Protein AF-A0A349QVB6-F1 (afdb_monomer_lite)

Structure (mmCIF, N/CA/C/O backbone):
data_AF-A0A349QVB6-F1
#
_entry.id   AF-A0A349QVB6-F1
#
loop_
_atom_site.group_PDB
_atom_site.id
_atom_site.type_symbol
_atom_site.label_atom_id
_atom_site.label_alt_id
_atom_site.label_comp_id
_atom_site.label_asym_id
_atom_site.label_entity_id
_atom_site.label_seq_id
_atom_site.pdbx_PDB_ins_code
_atom_site.Cartn_x
_atom_site.Cartn_y
_atom_site.Cartn_z
_atom_site.occupancy
_atom_site.B_iso_or_equiv
_atom_site.auth_seq_id
_atom_site.auth_comp_id
_atom_site.auth_asym_id
_atom_site.auth_atom_id
_atom_site.pdbx_PDB_model_num
ATOM 1 N N . ALA A 1 1 ? -0.509 -29.156 -14.911 1.00 39.06 1 ALA A N 1
ATOM 2 C CA . ALA A 1 1 ? -1.381 -27.976 -14.760 1.00 39.06 1 ALA A CA 1
ATOM 3 C C . ALA A 1 1 ? -0.537 -26.766 -14.355 1.00 39.06 1 ALA A C 1
ATOM 5 O O . ALA A 1 1 ? -0.215 -26.651 -13.179 1.00 39.06 1 ALA A O 1
ATOM 6 N N . PRO A 1 2 ? -0.088 -25.921 -15.298 1.00 54.06 2 PRO A N 1
ATOM 7 C CA . PRO A 1 2 ? 0.668 -24.717 -14.970 1.00 54.06 2 PRO A CA 1
ATOM 8 C C . PRO A 1 2 ? -0.111 -23.436 -15.307 1.00 54.06 2 PRO A C 1
ATOM 10 O O . PRO A 1 2 ? -1.064 -23.461 -16.077 1.00 54.06 2 PRO A O 1
ATOM 13 N N . SER A 1 3 ? 0.350 -22.319 -14.745 1.00 42.09 3 SER A N 1
ATOM 14 C CA . SER A 1 3 ? -0.113 -20.944 -14.989 1.00 42.09 3 SER A CA 1
ATOM 15 C C . SER A 1 3 ? -1.317 -20.496 -14.158 1.00 42.09 3 SER A C 1
ATOM 17 O O . SER A 1 3 ? -2.411 -20.232 -14.654 1.00 42.09 3 SER A O 1
ATOM 19 N N . ARG A 1 4 ? -1.065 -20.324 -12.853 1.00 53.84 4 ARG A N 1
ATOM 20 C CA . ARG A 1 4 ? -1.842 -19.415 -12.001 1.00 53.84 4 ARG A CA 1
ATOM 21 C C . ARG A 1 4 ? -1.913 -18.052 -12.700 1.00 53.84 4 ARG A C 1
ATOM 23 O O . ARG A 1 4 ? -0.892 -17.413 -12.925 1.00 53.84 4 ARG A O 1
ATOM 30 N N . LYS A 1 5 ? -3.140 -17.702 -13.083 1.00 53.94 5 LYS A N 1
ATOM 31 C CA . LYS A 1 5 ? -3.645 -16.425 -13.596 1.00 53.94 5 LYS A CA 1
ATOM 32 C C . LYS A 1 5 ? -2.696 -15.254 -13.300 1.00 53.94 5 LYS A C 1
ATOM 34 O O . LYS A 1 5 ? -2.592 -14.833 -12.155 1.00 53.94 5 LYS A O 1
ATOM 39 N N . ASN A 1 6 ? -2.019 -14.762 -14.339 1.00 51.62 6 ASN A N 1
ATOM 40 C CA . ASN A 1 6 ? -1.323 -13.479 -14.311 1.00 51.62 6 ASN A CA 1
ATOM 41 C C . ASN A 1 6 ? -2.346 -12.439 -13.833 1.00 51.62 6 ASN A C 1
ATOM 43 O O . ASN A 1 6 ? -3.437 -12.378 -14.413 1.00 51.62 6 ASN A O 1
ATOM 47 N N . ASP A 1 7 ? -2.048 -11.720 -12.747 1.00 57.94 7 ASP A N 1
ATOM 48 C CA . ASP A 1 7 ? -2.920 -10.680 -12.202 1.00 57.94 7 ASP A CA 1
ATOM 49 C C . ASP A 1 7 ? -3.487 -9.815 -13.333 1.00 57.94 7 ASP A C 1
ATOM 51 O O . ASP A 1 7 ? -2.805 -9.606 -14.349 1.00 57.94 7 ASP A O 1
ATOM 55 N N . PRO A 1 8 ? -4.746 -9.354 -13.213 1.00 55.34 8 PRO A N 1
ATOM 56 C CA . PRO A 1 8 ? -5.331 -8.535 -14.253 1.00 55.34 8 PRO A CA 1
ATOM 57 C C . PRO A 1 8 ? -4.369 -7.381 -14.550 1.00 55.34 8 PRO A C 1
ATOM 59 O O . PRO A 1 8 ? -3.831 -6.763 -13.632 1.00 55.34 8 PRO A O 1
ATOM 62 N N . SER A 1 9 ? -4.086 -7.209 -15.845 1.00 56.84 9 SER A N 1
ATOM 63 C CA . SER A 1 9 ? -3.054 -6.316 -16.380 1.00 56.84 9 SER A CA 1
ATOM 64 C C . SER A 1 9 ? -3.067 -4.952 -15.690 1.00 56.84 9 SER A C 1
ATOM 66 O O . SER A 1 9 ? -4.103 -4.517 -15.208 1.00 56.84 9 SER A O 1
ATOM 68 N N . VAL A 1 10 ? -1.946 -4.236 -15.703 1.00 57.78 10 VAL A N 1
ATOM 69 C CA . VAL A 1 10 ? -1.775 -2.887 -15.124 1.00 57.78 10 VAL A CA 1
ATOM 70 C C . VAL A 1 10 ? -2.900 -1.900 -15.516 1.00 57.78 10 VAL A C 1
ATOM 72 O O . VAL A 1 10 ? -3.201 -0.960 -14.787 1.00 57.78 10 VAL A O 1
ATOM 75 N N . PHE A 1 11 ? -3.575 -2.149 -16.641 1.00 59.41 11 PHE A N 1
ATOM 76 C CA . PHE A 1 11 ? -4.750 -1.414 -17.123 1.00 59.41 11 PHE A CA 1
ATOM 77 C C . PHE A 1 11 ? -6.079 -1.762 -16.430 1.00 59.41 11 PHE A C 1
ATOM 79 O O . PHE A 1 11 ? -7.122 -1.214 -16.791 1.00 59.41 11 PHE A O 1
ATOM 86 N N . PHE A 1 12 ? -6.090 -2.694 -15.482 1.00 64.00 12 PHE A N 1
ATOM 87 C CA . PHE A 1 12 ? -7.309 -3.119 -14.817 1.00 64.00 12 PHE A CA 1
ATOM 88 C C . PHE A 1 12 ? -7.831 -1.987 -13.933 1.00 64.00 12 PHE A C 1
ATOM 90 O O . PHE A 1 12 ? -7.093 -1.465 -13.095 1.00 64.00 12 PHE A O 1
ATOM 97 N N . PRO A 1 13 ? -9.100 -1.582 -14.093 1.00 68.88 13 PRO A N 1
ATOM 98 C CA . PRO A 1 13 ? -9.606 -0.369 -13.478 1.00 68.88 13 PRO A CA 1
ATOM 99 C C . PRO A 1 13 ? -10.035 -0.632 -12.029 1.00 68.88 13 PRO A C 1
ATOM 101 O O . PRO A 1 13 ? -11.201 -0.458 -11.680 1.00 68.88 13 PRO A O 1
ATOM 104 N N . TRP A 1 14 ? -9.092 -1.040 -11.175 1.00 71.81 14 TRP A N 1
ATOM 105 C CA . TRP A 1 14 ? -9.325 -1.300 -9.752 1.00 71.81 14 TRP A CA 1
ATOM 106 C C . TRP A 1 14 ? -9.994 -0.114 -9.045 1.00 71.81 14 TRP A C 1
ATOM 108 O O . TRP A 1 14 ? -10.920 -0.315 -8.263 1.00 71.81 14 TRP A O 1
ATOM 118 N N . LYS A 1 15 ? -9.621 1.118 -9.418 1.00 70.44 15 LYS A N 1
ATOM 119 C CA . LYS A 1 15 ? -10.296 2.349 -8.982 1.00 70.44 15 LYS A CA 1
ATOM 120 C C . LYS A 1 15 ? -11.800 2.334 -9.292 1.00 70.44 15 LYS A C 1
ATOM 122 O O . LYS A 1 15 ? -12.607 2.503 -8.387 1.00 70.44 15 LYS A O 1
ATOM 127 N N . LYS A 1 16 ? -12.189 2.045 -10.543 1.00 74.88 16 LYS A N 1
ATOM 128 C CA . LYS A 1 16 ? -13.605 2.035 -10.971 1.00 74.88 16 LYS A CA 1
ATOM 129 C C . LYS A 1 16 ? -14.425 0.922 -10.321 1.00 74.88 16 LYS A C 1
ATOM 131 O O . LYS A 1 16 ? -15.651 1.027 -10.276 1.00 74.88 16 LYS A O 1
ATOM 136 N N . LEU A 1 17 ? -13.777 -0.168 -9.908 1.00 75.12 17 LEU A N 1
ATOM 137 C CA . LEU A 1 17 ? -14.428 -1.246 -9.166 1.00 75.12 17 LEU A CA 1
ATOM 138 C C . LEU A 1 17 ? -14.679 -0.826 -7.721 1.00 75.12 17 LEU A C 1
ATOM 140 O O . LEU A 1 17 ? -15.807 -0.955 -7.253 1.00 75.12 17 LEU A O 1
ATOM 144 N N . ALA A 1 18 ? -13.682 -0.241 -7.059 1.00 76.38 18 ALA A N 1
ATOM 145 C CA . ALA A 1 18 ? -13.833 0.235 -5.691 1.00 76.38 18 ALA A CA 1
ATOM 146 C C . ALA A 1 18 ? -14.841 1.389 -5.576 1.00 76.38 18 ALA A C 1
ATOM 148 O O . ALA A 1 18 ? -15.643 1.394 -4.649 1.00 76.38 18 ALA A O 1
ATOM 149 N N . GLU A 1 19 ? -14.901 2.293 -6.563 1.00 73.69 19 GLU A N 1
ATOM 150 C CA . GLU A 1 19 ? -15.959 3.318 -6.665 1.00 73.69 19 GLU A CA 1
ATOM 151 C C . GLU A 1 19 ? -17.368 2.713 -6.764 1.00 73.69 19 GLU A C 1
ATOM 153 O O . GLU A 1 19 ? -18.348 3.333 -6.361 1.00 73.69 19 GLU A O 1
ATOM 158 N N . ARG A 1 20 ? -17.485 1.488 -7.286 1.00 78.44 20 ARG A N 1
ATOM 159 C CA . ARG A 1 20 ? -18.743 0.733 -7.351 1.00 78.44 20 ARG A CA 1
ATOM 160 C C . ARG A 1 20 ? -18.954 -0.198 -6.151 1.00 78.44 20 ARG A C 1
ATOM 162 O O . ARG A 1 20 ? -19.859 -1.025 -6.193 1.00 78.44 20 ARG A O 1
ATOM 169 N N . GLY A 1 21 ? -18.134 -0.082 -5.106 1.00 73.62 21 GLY A N 1
ATOM 170 C CA . GLY A 1 21 ? -18.218 -0.900 -3.893 1.00 73.62 21 GLY A CA 1
ATOM 171 C C . GLY A 1 2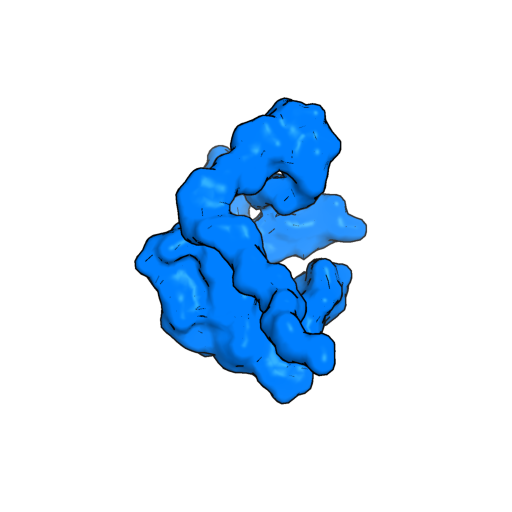1 ? -17.526 -2.263 -3.987 1.00 73.62 21 GLY A C 1
ATOM 172 O O . GLY A 1 21 ? -17.713 -3.100 -3.108 1.00 73.62 21 GLY A O 1
ATOM 173 N N . PHE A 1 22 ? -16.724 -2.511 -5.028 1.00 67.44 22 PHE A N 1
ATOM 174 C CA . PHE A 1 22 ? -16.013 -3.776 -5.219 1.00 67.44 22 PHE A CA 1
ATOM 175 C C . PHE A 1 22 ? -14.523 -3.651 -4.882 1.00 67.44 22 PHE A C 1
ATOM 177 O O . PHE A 1 22 ? -13.724 -3.156 -5.678 1.00 67.44 22 PHE A O 1
ATOM 184 N N . GLY A 1 23 ? -14.142 -4.196 -3.725 1.00 72.69 23 GLY A N 1
ATOM 185 C CA . GLY A 1 23 ? -12.755 -4.269 -3.263 1.00 72.69 23 GLY A CA 1
ATOM 186 C C . GLY A 1 23 ? -12.277 -3.018 -2.522 1.00 72.69 23 GLY A C 1
ATOM 187 O O . GLY A 1 23 ? -12.987 -2.023 -2.408 1.00 72.69 23 GLY A O 1
ATOM 188 N N . ILE A 1 24 ? -11.054 -3.088 -1.995 1.00 76.56 24 ILE A N 1
ATOM 189 C CA . ILE A 1 24 ? -10.430 -2.001 -1.234 1.00 76.56 24 ILE A CA 1
ATOM 190 C C . ILE A 1 24 ? -9.499 -1.216 -2.158 1.00 76.56 24 ILE A C 1
ATOM 192 O O . ILE A 1 24 ? -8.613 -1.786 -2.803 1.00 76.56 24 ILE A O 1
ATOM 196 N N . TRP A 1 25 ? -9.700 0.098 -2.200 1.00 81.62 25 TRP A N 1
ATOM 197 C CA . TRP A 1 25 ? -8.850 1.052 -2.906 1.00 81.62 25 TRP A CA 1
ATOM 198 C C . TRP A 1 25 ? -8.554 2.250 -2.011 1.00 81.62 25 TRP A C 1
ATOM 200 O O . TRP A 1 25 ? -9.362 2.597 -1.144 1.00 81.62 25 TRP A O 1
ATOM 210 N N . TYR A 1 26 ? -7.390 2.860 -2.205 1.00 83.44 26 TYR A N 1
ATOM 211 C CA . TYR A 1 26 ? -6.976 4.025 -1.431 1.00 83.44 26 TYR A CA 1
ATOM 212 C C . TYR A 1 26 ? -7.634 5.301 -1.959 1.00 83.44 26 TYR A C 1
ATOM 214 O O . TYR A 1 26 ? -7.894 5.432 -3.156 1.00 83.44 26 TYR A O 1
ATOM 222 N N . ASP A 1 27 ? -7.877 6.254 -1.066 1.00 79.94 27 ASP A N 1
ATOM 223 C CA . ASP A 1 27 ? -8.366 7.579 -1.444 1.00 79.94 27 ASP A CA 1
ATOM 224 C C . ASP A 1 27 ? -7.193 8.488 -1.815 1.00 79.94 27 ASP A C 1
ATOM 226 O O . ASP A 1 27 ? -6.478 8.975 -0.941 1.00 79.94 27 ASP A O 1
ATOM 230 N N . GLU A 1 28 ? -7.010 8.752 -3.114 1.00 75.81 28 GLU A N 1
ATOM 231 C CA . GLU A 1 28 ? -5.975 9.672 -3.621 1.00 75.81 28 GLU A CA 1
ATOM 232 C C . GLU A 1 28 ? -6.067 11.070 -2.983 1.00 75.81 28 GLU A C 1
ATOM 234 O O . GLU A 1 28 ? -5.044 11.703 -2.739 1.00 75.81 28 GLU A O 1
ATOM 239 N N . GLY A 1 29 ? -7.283 11.534 -2.665 1.00 75.25 29 GLY A N 1
ATOM 240 C CA . GLY A 1 29 ? -7.528 12.828 -2.017 1.00 75.25 29 GLY A CA 1
ATOM 241 C C . GLY A 1 29 ? -7.340 12.842 -0.494 1.00 75.25 29 GLY A C 1
ATOM 242 O O . GLY A 1 29 ? -7.369 13.914 0.101 1.00 75.25 29 GLY A O 1
ATOM 243 N N . GLN A 1 30 ? -7.148 11.681 0.145 1.00 76.88 30 GLN A N 1
ATOM 244 C CA . GLN A 1 30 ? -6.929 11.550 1.595 1.00 76.88 30 GLN A CA 1
ATOM 245 C C . GLN A 1 30 ? -5.632 10.794 1.918 1.00 76.88 30 GLN A C 1
ATOM 247 O O . GLN A 1 30 ? -5.523 10.097 2.932 1.00 76.88 30 GLN A O 1
ATOM 252 N N . LEU A 1 31 ? -4.627 10.912 1.052 1.00 83.75 31 LEU A N 1
ATOM 253 C CA . LEU A 1 31 ? -3.298 10.386 1.336 1.00 83.75 31 LEU A CA 1
ATOM 254 C C . LEU A 1 31 ? -2.646 11.222 2.439 1.00 83.75 31 LEU A C 1
ATOM 256 O O . LEU A 1 31 ? -2.287 12.378 2.236 1.00 83.75 31 LEU A O 1
ATOM 260 N N . VAL A 1 32 ? -2.493 10.616 3.615 1.00 84.38 32 VAL A N 1
ATOM 261 C CA . VAL A 1 32 ? -1.806 11.221 4.760 1.00 84.38 32 VAL A CA 1
ATOM 262 C C . VAL A 1 32 ? -0.432 10.576 4.902 1.00 84.38 32 VAL A C 1
ATOM 264 O O . VAL A 1 32 ? -0.259 9.384 4.625 1.00 84.38 32 VAL A O 1
ATOM 267 N N . ALA A 1 33 ? 0.565 11.356 5.316 1.00 82.69 33 ALA A N 1
ATOM 268 C CA . ALA A 1 33 ? 1.858 10.806 5.699 1.00 82.69 33 ALA A CA 1
ATOM 269 C C . ALA A 1 33 ? 1.666 9.824 6.872 1.00 82.69 33 ALA A C 1
ATOM 271 O O . ALA A 1 33 ? 0.973 10.161 7.838 1.00 82.69 33 ALA A O 1
ATOM 272 N N . PRO A 1 34 ? 2.227 8.607 6.800 1.00 84.62 34 PRO A N 1
ATOM 273 C CA . PRO A 1 34 ? 2.166 7.700 7.930 1.00 84.62 34 PRO A CA 1
ATOM 274 C C . PRO A 1 34 ? 2.935 8.291 9.118 1.00 84.62 34 PRO A C 1
ATOM 276 O O . PRO A 1 34 ? 3.966 8.932 8.904 1.00 84.62 34 PRO A O 1
ATOM 279 N N . PRO A 1 35 ? 2.469 8.067 10.358 1.00 85.81 35 PRO A N 1
ATOM 280 C CA . PRO A 1 35 ? 3.222 8.453 11.549 1.00 85.81 35 PRO A CA 1
ATOM 281 C C . PRO A 1 35 ? 4.560 7.702 11.612 1.00 85.81 35 PRO A C 1
ATOM 283 O O . PRO A 1 35 ? 4.660 6.592 11.097 1.00 85.81 35 PRO A O 1
ATOM 286 N N . ASP A 1 36 ? 5.568 8.245 12.296 1.00 81.69 36 ASP A N 1
ATOM 287 C CA . ASP A 1 36 ? 6.888 7.600 12.432 1.00 81.69 36 ASP A CA 1
ATOM 288 C C . ASP A 1 36 ? 6.827 6.202 13.068 1.00 81.69 36 ASP A C 1
ATOM 290 O O . ASP A 1 36 ? 7.643 5.335 12.767 1.00 81.69 36 ASP A O 1
ATOM 294 N N . SER A 1 37 ? 5.821 5.948 13.910 1.00 86.06 37 SER A N 1
ATOM 295 C CA . SER A 1 37 ? 5.564 4.630 14.506 1.00 86.06 37 SER A CA 1
ATOM 296 C C . SER A 1 37 ? 4.921 3.624 13.539 1.00 86.06 37 SER A C 1
ATOM 298 O O . SER A 1 37 ? 4.643 2.492 13.930 1.00 86.06 37 SER A O 1
ATOM 300 N N . PHE A 1 38 ? 4.624 4.013 12.297 1.00 87.38 38 PHE A N 1
ATOM 301 C CA . PHE A 1 38 ? 4.001 3.136 11.313 1.00 87.38 38 PHE A CA 1
ATOM 302 C C . PHE A 1 38 ? 4.989 2.096 10.788 1.00 87.38 38 PHE A C 1
ATOM 304 O O . PHE A 1 38 ? 5.958 2.416 10.095 1.00 87.38 38 PHE A O 1
ATOM 311 N N . ASN A 1 39 ? 4.682 0.825 11.040 1.00 89.69 39 ASN A N 1
ATOM 312 C CA . ASN A 1 39 ? 5.441 -0.280 10.484 1.00 89.69 39 ASN A CA 1
ATOM 313 C C . ASN A 1 39 ? 4.820 -0.765 9.167 1.00 89.69 39 ASN A C 1
ATOM 315 O O . ASN A 1 39 ? 3.796 -1.450 9.146 1.00 89.69 39 ASN A O 1
ATOM 319 N N . ALA A 1 40 ? 5.472 -0.437 8.050 1.00 88.44 40 ALA A N 1
ATOM 320 C CA . ALA A 1 40 ? 5.033 -0.865 6.723 1.00 88.44 40 ALA A CA 1
ATOM 321 C C . ALA A 1 40 ? 5.013 -2.397 6.566 1.00 88.44 40 ALA A C 1
ATOM 323 O O . ALA A 1 40 ? 4.219 -2.927 5.793 1.00 88.44 40 ALA A O 1
ATOM 324 N N . ILE A 1 41 ? 5.864 -3.115 7.303 1.00 89.38 41 ILE A N 1
ATOM 325 C CA . ILE A 1 41 ? 5.940 -4.578 7.248 1.00 89.38 41 ILE A CA 1
ATOM 326 C C . ILE A 1 41 ? 4.673 -5.192 7.847 1.00 89.38 41 ILE A C 1
ATOM 328 O O . ILE A 1 41 ? 4.030 -6.021 7.205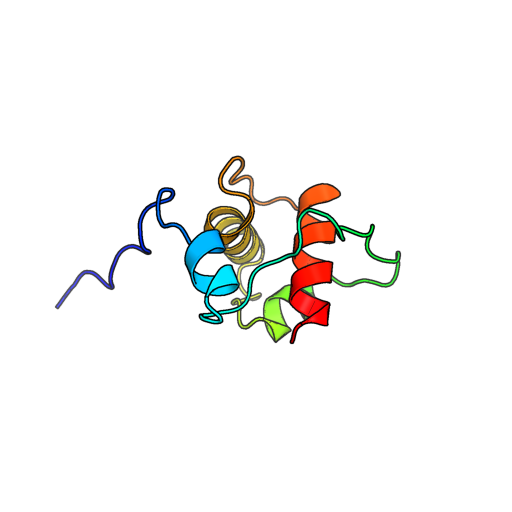 1.00 89.38 41 ILE A O 1
ATOM 332 N N . ASP A 1 42 ? 4.279 -4.745 9.041 1.00 90.25 42 ASP A N 1
ATOM 333 C CA . ASP A 1 42 ? 3.050 -5.207 9.690 1.00 90.25 42 ASP A CA 1
ATOM 334 C C . ASP A 1 42 ? 1.819 -4.858 8.855 1.00 90.25 42 ASP A C 1
ATOM 336 O O . ASP A 1 42 ? 0.953 -5.706 8.657 1.00 90.25 42 ASP A O 1
ATOM 340 N N . ALA A 1 43 ? 1.775 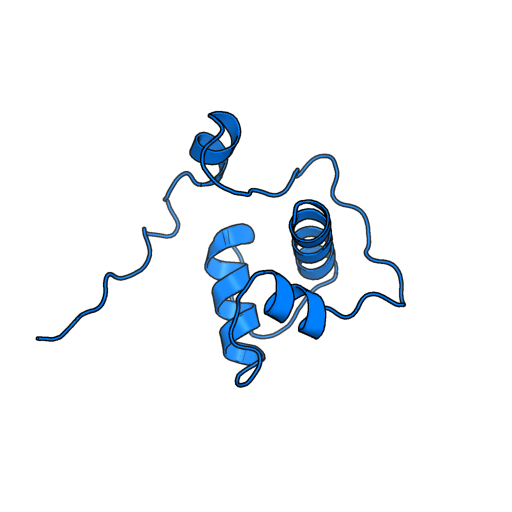-3.653 8.278 1.00 90.50 43 ALA A N 1
ATOM 341 C CA . ALA A 1 43 ? 0.688 -3.255 7.391 1.00 90.50 43 ALA A CA 1
ATOM 342 C C . ALA A 1 43 ? 0.560 -4.189 6.176 1.00 90.50 43 ALA A C 1
ATOM 344 O O . ALA A 1 43 ? -0.536 -4.656 5.873 1.00 90.50 43 ALA A O 1
ATOM 345 N N . LEU A 1 44 ? 1.673 -4.522 5.508 1.00 90.50 44 LEU A N 1
ATOM 346 C CA . LEU A 1 44 ? 1.677 -5.483 4.400 1.00 90.50 44 LEU A CA 1
ATOM 347 C C . LEU A 1 44 ? 1.161 -6.859 4.844 1.00 90.50 44 LEU A C 1
ATOM 349 O O . LEU A 1 44 ? 0.345 -7.456 4.141 1.00 90.50 44 LEU A O 1
ATOM 353 N N . LYS A 1 45 ? 1.583 -7.335 6.020 1.00 90.75 45 LYS A N 1
ATOM 354 C CA . LYS A 1 45 ? 1.138 -8.614 6.588 1.00 90.75 45 LYS A CA 1
ATOM 355 C C . LYS A 1 45 ? -0.359 -8.623 6.898 1.00 90.75 45 LYS A C 1
ATOM 357 O O . LYS A 1 45 ? -1.033 -9.596 6.577 1.00 90.75 45 LYS A O 1
ATOM 362 N N . ILE A 1 46 ? -0.879 -7.542 7.478 1.00 89.12 46 ILE A N 1
ATOM 363 C CA . ILE A 1 46 ? -2.299 -7.389 7.836 1.00 89.12 46 ILE A CA 1
ATOM 364 C C . ILE A 1 46 ? -3.180 -7.346 6.584 1.00 89.12 46 ILE A C 1
ATOM 366 O O . ILE A 1 46 ? -4.231 -7.978 6.551 1.00 89.12 46 ILE A O 1
ATOM 370 N N . ILE A 1 47 ? -2.713 -6.693 5.516 1.00 86.94 47 ILE A N 1
ATOM 371 C CA . ILE A 1 47 ? -3.394 -6.689 4.210 1.00 86.94 47 ILE A CA 1
ATOM 372 C C . ILE A 1 47 ? -3.374 -8.087 3.551 1.00 86.94 47 ILE A C 1
ATOM 374 O O . ILE A 1 47 ? -4.177 -8.368 2.660 1.00 86.94 47 ILE A O 1
ATOM 378 N N . GLY A 1 48 ? -2.482 -8.980 3.994 1.00 87.44 48 GLY A N 1
ATOM 379 C CA . GLY A 1 48 ? -2.376 -10.360 3.519 1.00 87.44 48 GLY A CA 1
ATOM 380 C C . GLY A 1 48 ? -1.241 -10.607 2.523 1.00 87.44 48 GLY A C 1
ATOM 381 O O . GLY A 1 48 ? -1.267 -11.611 1.811 1.00 87.44 48 GLY A O 1
ATOM 382 N N . TYR A 1 49 ? -0.250 -9.714 2.442 1.00 88.38 49 TYR A N 1
ATOM 383 C CA . TYR A 1 49 ? 0.967 -9.959 1.667 1.00 88.38 49 TYR A CA 1
ATOM 384 C C . TYR A 1 49 ? 1.964 -10.827 2.441 1.00 88.38 49 TYR A C 1
ATOM 386 O O . TYR A 1 49 ? 2.090 -10.738 3.663 1.00 88.38 49 TYR A O 1
ATOM 394 N N . ASP A 1 50 ? 2.723 -11.634 1.702 1.00 87.56 50 ASP A N 1
ATOM 395 C CA . ASP A 1 50 ? 3.782 -12.470 2.260 1.00 87.56 50 ASP A CA 1
ATOM 396 C C . ASP A 1 50 ? 5.033 -11.635 2.589 1.00 87.56 50 ASP A C 1
ATOM 398 O O . ASP A 1 50 ? 5.826 -11.280 1.715 1.00 87.56 50 ASP A O 1
ATOM 402 N N . THR A 1 51 ? 5.224 -11.330 3.873 1.00 87.62 51 THR A N 1
ATOM 403 C CA . THR A 1 51 ? 6.385 -10.577 4.365 1.00 87.62 51 THR A CA 1
ATOM 404 C C . THR A 1 51 ? 7.658 -11.413 4.505 1.00 87.62 51 THR A C 1
ATOM 406 O O . THR A 1 51 ? 8.701 -10.842 4.819 1.00 87.62 51 THR A O 1
ATOM 409 N N . SER A 1 52 ? 7.628 -12.732 4.261 1.00 89.50 52 SER A N 1
ATOM 410 C CA . SER A 1 52 ? 8.852 -13.546 4.207 1.00 89.50 52 SER A CA 1
ATOM 411 C C . SER A 1 52 ? 9.776 -13.090 3.075 1.00 89.50 52 SER A C 1
ATOM 413 O O . SER A 1 52 ? 10.995 -13.191 3.201 1.00 89.50 52 SER A O 1
ATOM 415 N N . ASN A 1 53 ? 9.219 -12.511 2.003 1.00 88.50 53 ASN A N 1
ATOM 416 C CA . ASN A 1 53 ? 9.977 -11.802 0.975 1.00 88.50 53 ASN A CA 1
ATOM 417 C C . ASN A 1 53 ? 9.489 -10.353 0.832 1.00 88.50 53 ASN A C 1
ATOM 419 O O . ASN A 1 53 ? 8.704 -10.017 -0.054 1.00 88.50 53 ASN A O 1
ATOM 423 N N . LEU A 1 54 ? 10.014 -9.476 1.692 1.00 87.38 54 LEU A N 1
ATOM 424 C CA . LEU A 1 54 ? 9.699 -8.042 1.721 1.00 87.38 54 LEU A CA 1
ATOM 425 C C . LEU A 1 54 ? 9.791 -7.363 0.352 1.00 87.38 54 LEU A C 1
ATOM 427 O O . LEU A 1 54 ? 8.891 -6.619 -0.027 1.00 87.38 54 LEU A O 1
ATOM 431 N N . LYS A 1 55 ? 10.851 -7.640 -0.414 1.00 88.75 55 LYS A N 1
ATOM 432 C CA . LYS A 1 55 ? 11.038 -7.040 -1.742 1.00 88.75 55 LYS A CA 1
ATOM 433 C C . LYS A 1 55 ? 9.907 -7.449 -2.685 1.00 88.75 55 LYS A C 1
ATOM 435 O O . LYS A 1 55 ? 9.340 -6.596 -3.361 1.00 88.75 55 LYS A O 1
ATOM 440 N N . ALA A 1 56 ? 9.545 -8.732 -2.701 1.00 87.56 56 ALA A N 1
ATOM 441 C CA . ALA A 1 56 ? 8.439 -9.227 -3.515 1.00 87.56 56 ALA A CA 1
ATOM 442 C C . ALA A 1 56 ? 7.084 -8.655 -3.066 1.00 87.56 56 ALA A C 1
ATOM 444 O O . ALA A 1 56 ? 6.285 -8.267 -3.918 1.00 87.56 56 ALA A O 1
ATOM 445 N N . ALA A 1 57 ? 6.848 -8.538 -1.754 1.00 90.38 57 ALA A N 1
ATOM 446 C CA . ALA A 1 57 ? 5.636 -7.932 -1.202 1.00 90.38 57 ALA A CA 1
ATOM 447 C C . ALA A 1 57 ? 5.481 -6.464 -1.623 1.00 90.38 57 ALA A C 1
ATOM 449 O O . ALA A 1 57 ? 4.413 -6.069 -2.088 1.00 90.38 57 ALA A O 1
ATOM 450 N N . ILE A 1 58 ? 6.558 -5.675 -1.532 1.00 89.44 58 ILE A N 1
ATOM 451 C CA . ILE A 1 58 ? 6.572 -4.269 -1.959 1.00 89.44 58 ILE A CA 1
ATOM 452 C C . ILE A 1 58 ? 6.266 -4.166 -3.454 1.00 89.44 58 ILE A C 1
ATOM 454 O O . ILE A 1 58 ? 5.401 -3.391 -3.855 1.00 89.44 58 ILE A O 1
ATOM 458 N N . VAL A 1 59 ? 6.919 -4.979 -4.287 1.00 88.44 59 VAL A N 1
ATOM 459 C CA . VAL A 1 59 ? 6.677 -4.975 -5.736 1.00 88.44 59 VAL A CA 1
ATOM 460 C C . VAL A 1 59 ? 5.233 -5.362 -6.063 1.00 88.44 59 VAL A C 1
ATOM 462 O O . VAL A 1 59 ? 4.608 -4.712 -6.899 1.00 88.44 59 VAL A O 1
ATOM 465 N N . ALA A 1 60 ? 4.678 -6.383 -5.408 1.00 86.75 60 ALA A N 1
ATOM 466 C CA . ALA A 1 60 ? 3.290 -6.801 -5.603 1.00 86.75 60 ALA A CA 1
ATOM 467 C C . ALA A 1 60 ? 2.299 -5.697 -5.200 1.00 86.75 60 ALA A C 1
ATOM 469 O O . ALA A 1 60 ? 1.384 -5.378 -5.961 1.00 86.75 60 ALA A O 1
ATOM 470 N N . PHE A 1 61 ? 2.528 -5.062 -4.049 1.00 88.38 61 PHE A N 1
ATOM 471 C CA . PHE A 1 61 ? 1.752 -3.916 -3.586 1.00 88.38 61 PHE A CA 1
ATOM 472 C C . PHE A 1 61 ? 1.781 -2.771 -4.604 1.00 88.38 61 PHE A C 1
ATOM 474 O O . PHE A 1 61 ? 0.734 -2.279 -5.034 1.00 88.38 61 PHE A O 1
ATOM 481 N N . LYS A 1 62 ? 2.977 -2.389 -5.059 1.00 87.25 62 LYS A N 1
ATOM 482 C CA . LYS A 1 62 ? 3.139 -1.311 -6.030 1.00 87.25 62 LYS A CA 1
ATOM 483 C C . LYS A 1 62 ? 2.495 -1.622 -7.375 1.00 87.25 62 LYS A C 1
ATOM 485 O O . LYS A 1 62 ? 1.843 -0.751 -7.940 1.00 87.25 62 LYS A O 1
ATOM 490 N N . ARG A 1 63 ? 2.598 -2.861 -7.868 1.00 84.56 63 ARG A N 1
ATOM 491 C CA . ARG A 1 63 ? 1.920 -3.297 -9.103 1.00 84.56 63 ARG A CA 1
ATOM 492 C C . ARG A 1 63 ? 0.410 -3.105 -9.034 1.00 84.56 63 ARG A C 1
ATOM 494 O O . ARG A 1 63 ? -0.197 -2.774 -10.046 1.00 84.56 63 ARG A O 1
ATOM 501 N N . LYS A 1 64 ? -0.184 -3.313 -7.857 1.00 83.12 64 LYS A N 1
ATOM 502 C CA . LYS A 1 64 ? -1.627 -3.190 -7.656 1.00 83.12 64 LYS A CA 1
ATOM 503 C C . LYS A 1 64 ? -2.083 -1.743 -7.489 1.00 83.12 64 LYS A C 1
ATOM 505 O O . LYS A 1 64 ? -3.101 -1.384 -8.066 1.00 83.12 64 LYS A O 1
ATOM 510 N N . PHE A 1 65 ? -1.363 -0.939 -6.704 1.00 81.31 65 PHE A N 1
ATOM 511 C CA . PHE A 1 65 ? -1.838 0.384 -6.281 1.00 81.31 65 PHE A CA 1
ATOM 512 C C . PHE A 1 65 ? -1.094 1.561 -6.915 1.00 81.31 65 PHE A C 1
ATOM 514 O O . PHE A 1 65 ? -1.717 2.561 -7.239 1.00 81.31 65 PHE A O 1
ATOM 521 N N . VAL A 1 66 ? 0.219 1.457 -7.112 1.00 82.56 66 VAL A N 1
ATOM 522 C CA . VAL A 1 66 ? 1.055 2.579 -7.574 1.00 82.56 66 VAL A CA 1
ATOM 523 C C . VAL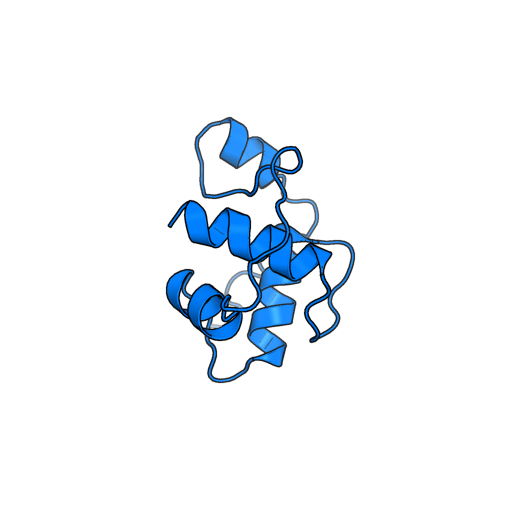 A 1 66 ? 1.181 2.577 -9.092 1.00 82.56 66 VAL A C 1
ATOM 525 O O . VAL A 1 66 ? 1.148 3.643 -9.705 1.00 82.56 66 VAL A O 1
ATOM 528 N N . VAL A 1 67 ? 1.289 1.387 -9.700 1.00 73.31 67 VAL A N 1
ATOM 529 C CA . VAL A 1 67 ? 1.344 1.099 -11.147 1.00 73.31 67 VAL A CA 1
ATOM 530 C C . VAL A 1 67 ? 2.554 1.704 -11.891 1.00 73.31 67 VAL A C 1
ATOM 532 O O . VAL A 1 67 ? 3.086 1.077 -12.802 1.00 73.31 67 VAL A O 1
ATOM 535 N N . ARG A 1 68 ? 3.026 2.887 -11.493 1.00 68.94 68 ARG A N 1
ATOM 536 C CA . ARG A 1 68 ? 4.092 3.672 -12.128 1.00 68.94 68 ARG A CA 1
ATOM 537 C C . ARG A 1 68 ? 5.500 3.219 -11.771 1.00 68.94 68 ARG A C 1
ATOM 539 O O . ARG A 1 68 ? 6.409 3.422 -12.565 1.00 68.94 68 ARG A O 1
ATOM 546 N N . ASP A 1 69 ? 5.676 2.636 -10.592 1.00 73.44 69 ASP A N 1
ATOM 547 C CA . ASP A 1 69 ? 6.97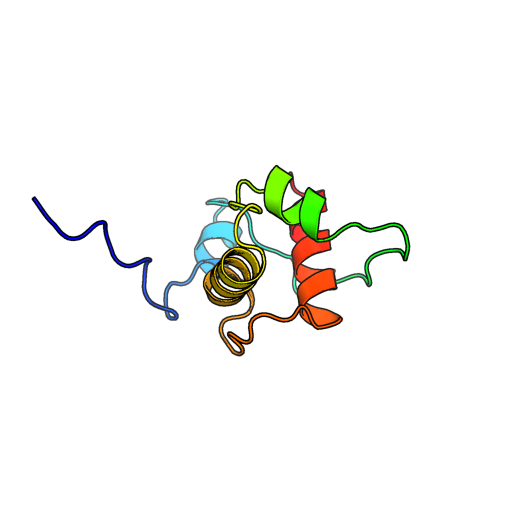9 2.254 -10.066 1.00 73.44 69 ASP A CA 1
ATOM 548 C C . ASP A 1 69 ? 6.894 0.848 -9.475 1.00 73.44 69 ASP A C 1
ATOM 550 O O . ASP A 1 69 ? 5.943 0.532 -8.771 1.00 73.44 69 ASP A O 1
ATOM 554 N N . THR A 1 70 ? 7.862 -0.014 -9.773 1.00 75.44 70 THR A N 1
ATOM 555 C CA . THR A 1 70 ? 7.940 -1.378 -9.219 1.00 75.44 70 THR A CA 1
ATOM 556 C C . THR A 1 70 ? 9.284 -1.635 -8.558 1.00 75.44 70 THR A C 1
ATOM 558 O O . THR A 1 70 ? 9.755 -2.770 -8.525 1.00 75.44 70 THR A O 1
ATOM 561 N N . THR A 1 71 ? 9.935 -0.588 -8.055 1.00 84.94 71 THR A N 1
ATOM 562 C CA . THR A 1 71 ? 11.157 -0.766 -7.275 1.00 84.94 71 THR A CA 1
ATOM 563 C C . THR A 1 71 ? 10.828 -1.475 -5.957 1.00 84.94 71 THR A C 1
ATOM 565 O O . THR A 1 71 ? 9.756 -1.253 -5.382 1.00 84.94 71 THR A O 1
ATOM 568 N N . PRO A 1 72 ? 11.726 -2.330 -5.445 1.00 84.25 72 PRO A N 1
ATOM 569 C CA . PRO A 1 72 ? 11.516 -3.081 -4.209 1.00 84.25 72 PRO A CA 1
ATOM 570 C C . PRO A 1 72 ? 11.696 -2.227 -2.937 1.00 84.25 72 PRO A C 1
ATOM 572 O O . PRO A 1 72 ? 12.071 -2.754 -1.892 1.00 84.25 72 PRO A O 1
ATOM 575 N N . GLU A 1 73 ? 11.447 -0.919 -3.015 1.00 86.44 73 GLU A N 1
ATOM 576 C CA . GLU A 1 73 ? 11.672 0.064 -1.951 1.00 86.44 73 GLU A CA 1
ATOM 577 C C . GLU A 1 73 ? 10.422 0.921 -1.743 1.00 86.44 73 GLU A C 1
ATOM 579 O O . GLU A 1 73 ? 9.779 1.309 -2.708 1.00 86.44 73 GLU A O 1
ATOM 584 N N . LEU A 1 74 ? 10.052 1.237 -0.501 1.00 85.00 74 LEU A N 1
ATOM 585 C CA . LEU A 1 74 ? 8.872 2.064 -0.222 1.00 85.00 74 LEU A CA 1
ATOM 586 C C . LEU A 1 74 ? 9.249 3.545 -0.129 1.00 85.00 74 LEU A C 1
ATOM 588 O O . LEU A 1 74 ? 9.890 3.970 0.836 1.00 85.00 74 LEU A O 1
ATOM 592 N N . THR A 1 75 ? 8.791 4.336 -1.094 1.00 88.19 75 THR A N 1
ATOM 593 C CA . THR A 1 75 ? 8.852 5.801 -1.050 1.00 88.19 75 THR A CA 1
ATOM 594 C C . THR A 1 75 ? 7.829 6.363 -0.059 1.00 88.19 75 THR A C 1
ATOM 596 O O . THR A 1 75 ? 6.927 5.660 0.400 1.00 88.19 75 THR A O 1
ATOM 599 N N . ILE A 1 76 ? 7.939 7.652 0.273 1.00 86.12 76 ILE A N 1
ATOM 600 C CA . ILE A 1 76 ? 6.984 8.338 1.162 1.00 86.12 76 ILE A CA 1
ATOM 601 C C . ILE A 1 76 ? 5.550 8.204 0.625 1.00 86.12 76 ILE A C 1
ATOM 603 O O . ILE A 1 76 ? 4.639 7.884 1.386 1.00 86.12 76 ILE A O 1
ATOM 607 N N . TYR A 1 77 ? 5.371 8.357 -0.691 1.00 87.25 77 TYR A N 1
ATOM 608 C CA . TYR A 1 77 ? 4.082 8.166 -1.354 1.00 87.25 77 TYR A CA 1
ATOM 609 C C . TYR A 1 77 ? 3.553 6.737 -1.174 1.00 87.25 77 TYR A C 1
ATOM 611 O O . TYR A 1 77 ? 2.409 6.553 -0.760 1.00 87.25 77 TYR A O 1
ATOM 619 N N . ASP A 1 78 ? 4.395 5.723 -1.400 1.00 88.94 78 ASP A N 1
ATOM 620 C CA . ASP A 1 78 ? 3.998 4.316 -1.252 1.00 88.94 78 ASP A CA 1
ATOM 621 C C . ASP A 1 78 ? 3.560 4.004 0.182 1.00 88.94 78 ASP A C 1
ATOM 623 O O . ASP A 1 78 ? 2.570 3.304 0.397 1.00 88.94 78 ASP A O 1
ATOM 627 N N . LYS A 1 79 ? 4.271 4.559 1.173 1.00 90.06 79 LYS A N 1
ATOM 628 C CA . LYS A 1 79 ? 3.919 4.410 2.589 1.00 90.06 79 LYS A CA 1
ATOM 629 C C . LYS A 1 79 ? 2.586 5.092 2.911 1.00 90.06 79 LYS A C 1
ATOM 631 O O . LYS A 1 79 ? 1.795 4.513 3.650 1.00 90.06 79 LYS A O 1
ATOM 636 N N . SER A 1 80 ? 2.299 6.266 2.343 1.00 90.31 80 SER A N 1
ATOM 637 C CA . SER A 1 80 ? 0.995 6.935 2.486 1.00 90.31 80 SER A CA 1
ATOM 638 C C . SER A 1 80 ? -0.152 6.119 1.896 1.00 90.31 80 SER A C 1
ATOM 640 O O . SER A 1 80 ? -1.200 5.985 2.528 1.00 90.31 80 SER A O 1
ATOM 642 N N . VAL A 1 81 ? 0.047 5.532 0.712 1.00 89.81 81 VAL A N 1
ATOM 643 C CA 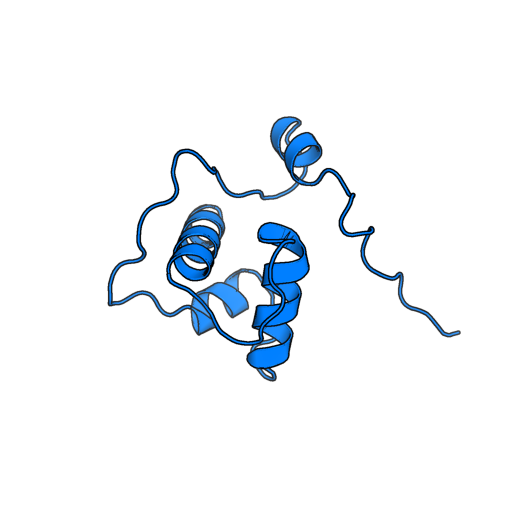. VAL A 1 81 ? -0.944 4.648 0.079 1.00 89.81 81 VAL A CA 1
ATOM 644 C C . VAL A 1 81 ? -1.171 3.405 0.940 1.00 89.81 81 VAL A C 1
ATOM 646 O O . VAL A 1 81 ? -2.313 3.051 1.231 1.00 89.81 81 VAL A O 1
ATOM 649 N N . LEU A 1 82 ? -0.086 2.775 1.402 1.00 90.44 82 LEU A N 1
ATOM 650 C CA . LEU A 1 82 ? -0.140 1.591 2.256 1.00 90.44 82 LEU A CA 1
ATOM 651 C C . LEU A 1 82 ? -0.877 1.884 3.565 1.00 90.44 82 LEU A C 1
ATOM 653 O O . LEU A 1 82 ? -1.721 1.095 3.975 1.00 90.44 82 LEU A O 1
ATOM 657 N N . TYR A 1 83 ? -0.600 3.028 4.190 1.00 90.06 83 TYR A N 1
ATOM 658 C CA . TYR A 1 83 ? -1.257 3.460 5.420 1.00 90.06 83 TYR A CA 1
ATOM 659 C C . TYR A 1 83 ? -2.752 3.733 5.229 1.00 90.06 83 TYR A C 1
ATOM 661 O O . TYR A 1 83 ? -3.561 3.352 6.072 1.00 90.06 83 TYR A O 1
ATOM 669 N N . ASN A 1 84 ? -3.138 4.354 4.111 1.00 90.38 84 ASN A N 1
ATOM 670 C CA . ASN A 1 84 ? -4.545 4.597 3.795 1.00 90.38 84 ASN A CA 1
ATOM 671 C C . ASN A 1 84 ? -5.311 3.276 3.615 1.00 90.38 84 ASN A C 1
ATOM 673 O O . ASN A 1 84 ? -6.392 3.116 4.171 1.00 90.38 84 ASN A O 1
ATOM 677 N N . ILE A 1 85 ? -4.720 2.306 2.909 1.00 88.56 85 ILE A N 1
ATOM 678 C CA . ILE A 1 85 ? -5.307 0.966 2.742 1.00 88.56 85 ILE A CA 1
ATOM 679 C C . ILE A 1 85 ? -5.373 0.246 4.081 1.00 88.56 85 ILE A C 1
ATOM 681 O O . ILE A 1 85 ? -6.410 -0.312 4.414 1.00 88.56 85 ILE A O 1
ATOM 685 N N . TYR A 1 86 ? -4.292 0.293 4.856 1.00 88.12 86 TYR A N 1
ATOM 686 C CA . TYR A 1 86 ? -4.226 -0.292 6.187 1.00 88.12 86 TYR A CA 1
ATOM 687 C C . TYR A 1 86 ? -5.335 0.234 7.106 1.00 88.12 86 TYR A C 1
ATOM 689 O O . TYR A 1 86 ? -5.942 -0.551 7.813 1.00 88.12 86 TYR A O 1
ATOM 697 N N . LYS A 1 87 ? -5.668 1.530 7.047 1.00 85.38 87 LYS A N 1
ATOM 698 C CA . LYS A 1 87 ? -6.793 2.105 7.807 1.00 85.38 87 LYS A CA 1
ATOM 699 C C . LYS A 1 87 ? -8.178 1.601 7.390 1.00 85.38 87 LYS A C 1
ATOM 701 O O . LYS A 1 87 ? -9.133 1.824 8.129 1.00 85.38 87 LYS A O 1
ATOM 706 N N . LYS A 1 88 ? -8.310 1.031 6.190 1.00 80.75 88 LYS A N 1
ATOM 707 C CA . LYS A 1 88 ? -9.569 0.476 5.670 1.00 80.75 88 LYS A CA 1
ATOM 708 C C . LYS A 1 88 ? -9.734 -1.018 5.974 1.00 80.75 88 LYS A C 1
ATOM 710 O O . LYS A 1 88 ? -10.806 -1.549 5.690 1.00 80.75 88 LYS A O 1
ATOM 715 N N . TYR A 1 89 ? -8.689 -1.669 6.486 1.00 74.94 89 TYR A N 1
ATOM 716 C CA . TYR A 1 89 ? -8.714 -3.028 7.032 1.00 74.94 89 TYR A CA 1
ATOM 717 C C . TYR A 1 89 ? -8.917 -2.977 8.547 1.00 74.94 89 TYR A C 1
ATOM 719 O O . TYR A 1 89 ? -9.595 -3.895 9.056 1.00 74.94 89 TYR A O 1
#

Radius of gyration: 13.28 Å; chains: 1; bounding box: 30×41×32 Å

Foldseek 3Di:
DDDDDDPDQLPPPPVVCVVVVHDFFFDPVPQDQDDPPDDLLVLLVVVPFDSVPQLVSQQVLCSVHVVPDRGSDADRSNNSRSVRRSVVD

Sequence (89 aa):
APSRKNDPSVFFPWKKLAERGFGIWYDEGQLVAPPDSFNAIDALKIIGYDTSNLKAAIVAFKRKFVVRDTTPELTIYDKSVLYNIYKKY

pLDDT: mean 79.51, std 12.05, range [39.06, 90.75]

Secondary structure (DSSP, 8-state):
-------S-TT--HHHHHTTT-S----GGG--PPPTT--HHHHHHHHT--GGGHHHHHHHHHHHHT-S---SS--HHHHHHHHHHHTT-